Protein AF-A0AAW1RRJ4-F1 (afdb_monomer)

Foldseek 3Di:
DVVVVVLVVVLVVLVVVLVVLLCVLLCCLQVVLQVVQVVVCVVVVDCVSVVVSNVVSNVVSVVVSCVRSVPSVVVSVVSVVVVVVVD

Radius of gyration: 18.79 Å; Cα contacts (8 Å, |Δi|>4): 53; chains: 1; bounding box: 30×26×59 Å

Mean predicted aligned error: 9.96 Å

Sequence (87 aa):
MASKVAESDAVAKARADLEACVFKHSWLFCVGGVTLSVPLCIRIKSYLPLLALGAAGTLFDELNSFWNCAEQRQALLKLQAQEAGNK

Secondary structure (DSSP, 8-state):
-HHHHHHHHHHHHHHHHHHHHHHHHHHHHHHHHHHHHHHHHHHHTSSHHHHHHHHHHHHHHHHHHHHHTHHHHHHHHHHHHHHHHT-

Solvent-accessible surface area (backbone atoms only — not comparable to full-atom values): 4569 Å² total; per-residue (Å²): 112,70,68,61,52,58,49,50,51,50,53,52,49,40,49,51,53,38,50,53,49,35,51,67,53,32,48,55,36,45,54,48,29,46,63,60,19,51,63,50,22,67,74,68,73,40,65,62,50,41,55,52,34,41,53,52,18,48,52,52,22,52,52,52,30,53,64,74,40,41,66,47,50,51,54,41,51,53,54,51,52,52,60,65,74,72,113

Structure (mmCIF, N/CA/C/O backbone):
data_AF-A0AAW1RRJ4-F1
#
_entry.id   AF-A0AAW1RRJ4-F1
#
loop_
_atom_site.group_PDB
_atom_site.id
_atom_site.type_symbol
_atom_site.label_atom_id
_atom_site.label_alt_id
_atom_site.label_comp_id
_atom_site.label_asym_id
_atom_site.label_entity_id
_atom_site.label_seq_id
_atom_site.pdbx_PDB_ins_code
_atom_site.Cartn_x
_atom_site.Cartn_y
_atom_site.Cartn_z
_atom_site.occupancy
_atom_site.B_iso_or_equiv
_atom_site.auth_seq_id
_atom_site.auth_comp_id
_atom_site.auth_asym_id
_atom_site.auth_atom_id
_atom_site.pdbx_PDB_model_num
ATOM 1 N N . MET A 1 1 ? 0.384 8.573 -36.355 1.00 53.09 1 MET A N 1
ATOM 2 C CA . MET A 1 1 ? -0.791 8.222 -35.521 1.00 53.09 1 MET A CA 1
ATOM 3 C C . MET A 1 1 ? -0.646 6.846 -34.870 1.00 53.09 1 MET A C 1
ATOM 5 O O . MET A 1 1 ? -0.907 6.764 -33.683 1.00 53.09 1 MET A O 1
ATOM 9 N N . ALA A 1 2 ? -0.144 5.814 -35.566 1.00 59.72 2 ALA A N 1
ATOM 10 C CA . ALA A 1 2 ? 0.071 4.475 -34.989 1.00 59.72 2 ALA A CA 1
ATOM 11 C C . ALA A 1 2 ? 0.983 4.433 -33.738 1.00 59.72 2 ALA A C 1
ATOM 13 O O . ALA A 1 2 ? 0.654 3.740 -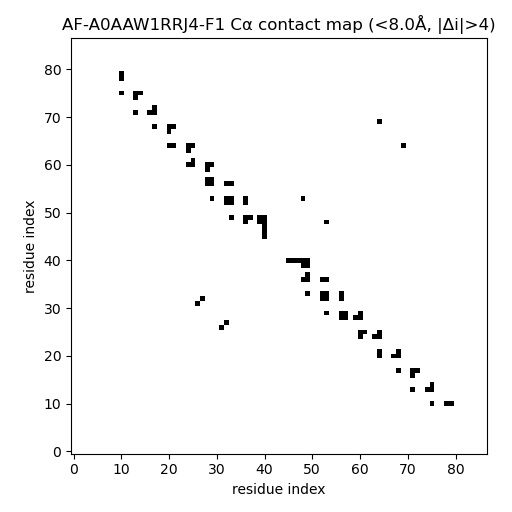32.782 1.00 59.72 2 ALA A O 1
ATOM 1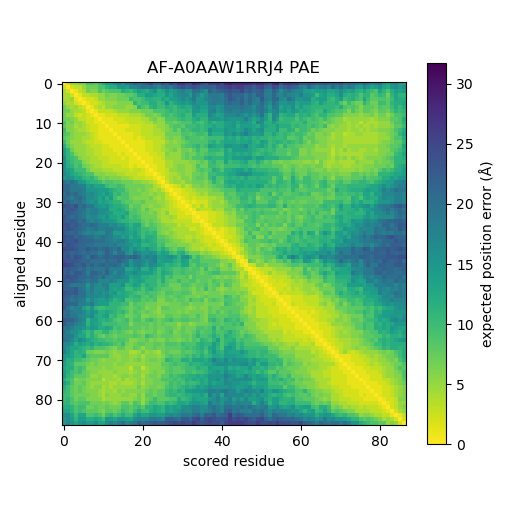4 N N . SER A 1 3 ? 2.067 5.221 -33.684 1.00 62.56 3 SER A N 1
ATOM 15 C CA . SER A 1 3 ? 2.955 5.245 -32.504 1.00 62.56 3 SER A CA 1
ATOM 16 C C . SER A 1 3 ? 2.298 5.805 -31.239 1.00 62.56 3 SER A C 1
ATOM 18 O O . SER A 1 3 ? 2.568 5.301 -30.161 1.00 62.56 3 SER A O 1
ATOM 20 N N . LYS A 1 4 ? 1.389 6.788 -31.354 1.00 64.50 4 LYS A N 1
ATOM 21 C CA . LYS A 1 4 ? 0.665 7.337 -30.189 1.00 64.50 4 LYS A CA 1
ATOM 22 C C . LYS A 1 4 ? -0.337 6.344 -29.602 1.00 64.50 4 LYS A C 1
ATOM 24 O O . LYS A 1 4 ? -0.561 6.353 -28.401 1.00 64.50 4 LYS A O 1
ATOM 29 N N . VAL A 1 5 ? -0.926 5.496 -30.447 1.00 70.38 5 VAL A N 1
ATOM 30 C CA . VAL A 1 5 ? -1.861 4.454 -30.000 1.00 70.38 5 VAL A CA 1
ATOM 31 C C . VAL A 1 5 ? -1.103 3.381 -29.218 1.00 70.38 5 VAL A C 1
ATOM 33 O O . VAL A 1 5 ? -1.454 3.119 -28.077 1.00 70.38 5 VAL A O 1
ATOM 36 N N . ALA A 1 6 ? 0.011 2.878 -29.762 1.00 71.69 6 ALA A N 1
ATOM 37 C CA . ALA A 1 6 ? 0.847 1.889 -29.076 1.00 71.69 6 ALA A CA 1
ATOM 38 C C . ALA A 1 6 ? 1.428 2.396 -27.737 1.00 71.69 6 ALA A C 1
ATOM 40 O O . ALA A 1 6 ? 1.578 1.620 -26.795 1.00 71.69 6 ALA A O 1
ATOM 41 N N . GLU A 1 7 ? 1.736 3.692 -27.640 1.00 70.00 7 GLU A N 1
ATOM 42 C CA . GLU A 1 7 ? 2.244 4.321 -26.414 1.00 70.00 7 GLU A CA 1
ATOM 43 C C . GLU A 1 7 ? 1.132 4.498 -25.360 1.00 70.00 7 GLU A C 1
ATOM 45 O O . GLU A 1 7 ? 1.320 4.124 -24.202 1.00 70.00 7 GLU A O 1
ATOM 50 N N . SER A 1 8 ? -0.074 4.919 -25.767 1.00 73.75 8 SER A N 1
ATOM 51 C CA . SER A 1 8 ? -1.253 4.942 -24.883 1.00 73.75 8 SER A CA 1
ATOM 52 C C . SER A 1 8 ? -1.672 3.548 -24.403 1.00 73.75 8 SER A C 1
ATOM 54 O O . SER A 1 8 ? -2.053 3.397 -23.241 1.00 73.75 8 SER A O 1
ATOM 56 N N . ASP A 1 9 ? -1.559 2.517 -25.245 1.00 79.75 9 ASP A N 1
ATOM 57 C CA . ASP A 1 9 ? -1.807 1.129 -24.842 1.00 79.75 9 ASP A CA 1
ATOM 58 C C . ASP A 1 9 ? -0.795 0.661 -23.783 1.00 79.75 9 ASP A C 1
ATOM 60 O O . ASP A 1 9 ? -1.167 -0.033 -22.835 1.00 79.75 9 ASP A O 1
ATOM 64 N N . ALA A 1 10 ? 0.474 1.073 -23.891 1.00 78.62 10 ALA A N 1
ATOM 65 C CA . ALA A 1 10 ? 1.507 0.755 -22.906 1.00 78.62 10 ALA A CA 1
ATOM 66 C C . ALA A 1 10 ? 1.248 1.435 -21.550 1.00 78.62 10 ALA A C 1
ATOM 68 O O . ALA A 1 10 ? 1.377 0.791 -20.506 1.00 78.62 10 ALA A O 1
ATOM 69 N N . VAL A 1 11 ? 0.817 2.702 -21.551 1.00 78.50 11 VAL A N 1
ATOM 70 C CA . VAL A 1 11 ? 0.424 3.421 -20.327 1.00 78.50 11 VAL A CA 1
ATOM 71 C C . VAL A 1 11 ? -0.817 2.792 -19.694 1.00 78.50 11 VAL A C 1
ATOM 73 O O . VAL A 1 11 ? -0.848 2.589 -18.479 1.00 78.50 11 VAL A O 1
ATOM 76 N N . ALA A 1 12 ? -1.821 2.425 -20.496 1.00 82.00 12 ALA A N 1
ATOM 77 C CA . ALA A 1 12 ? -3.017 1.739 -20.010 1.00 82.00 12 ALA A CA 1
ATOM 78 C C . ALA A 1 12 ? -2.674 0.389 -19.359 1.00 82.00 12 ALA A C 1
ATOM 80 O O . ALA A 1 12 ? -3.186 0.074 -18.284 1.00 82.00 12 ALA A O 1
ATOM 81 N N . LYS A 1 13 ? -1.752 -0.373 -19.959 1.00 82.88 13 LYS A N 1
ATOM 82 C CA . LYS A 1 13 ? -1.273 -1.650 -19.413 1.00 82.88 13 LYS A CA 1
ATOM 83 C C . LYS A 1 13 ? -0.508 -1.467 -18.104 1.00 82.88 13 LYS A C 1
ATOM 85 O O . LYS A 1 13 ? -0.822 -2.137 -17.128 1.00 82.88 13 LYS A O 1
ATOM 90 N N . ALA A 1 14 ? 0.418 -0.507 -18.053 1.00 79.44 14 ALA A N 1
ATOM 91 C CA . ALA A 1 14 ? 1.157 -0.179 -16.834 1.00 79.44 14 ALA A CA 1
ATOM 92 C C . ALA A 1 14 ? 0.223 0.269 -15.697 1.00 79.44 14 ALA A C 1
ATOM 94 O O . ALA A 1 14 ? 0.460 -0.041 -14.530 1.00 79.44 14 ALA A O 1
ATOM 95 N N . ARG A 1 15 ? -0.866 0.973 -16.032 1.00 80.94 15 ARG A N 1
ATOM 96 C CA . ARG A 1 15 ? -1.890 1.387 -15.068 1.00 80.94 15 ARG A CA 1
ATOM 97 C C . ARG A 1 15 ? -2.692 0.203 -14.539 1.00 80.94 15 ARG A C 1
ATOM 99 O O . ARG A 1 15 ? -2.898 0.129 -13.334 1.00 80.94 15 ARG A O 1
ATOM 106 N N . ALA A 1 16 ? -3.071 -0.729 -15.410 1.00 82.62 16 ALA A N 1
ATOM 107 C CA . ALA A 1 16 ? -3.750 -1.959 -15.013 1.00 82.62 16 ALA A CA 1
ATOM 108 C C . ALA A 1 16 ? -2.860 -2.855 -14.130 1.00 82.62 16 ALA A C 1
ATOM 110 O O . ALA A 1 16 ? -3.344 -3.408 -13.146 1.00 82.62 16 ALA A O 1
ATOM 111 N N . ASP A 1 17 ? -1.559 -2.956 -14.425 1.00 79.88 17 ASP A N 1
ATOM 112 C CA . ASP A 1 17 ? -0.595 -3.689 -13.589 1.00 79.88 17 ASP A CA 1
ATOM 113 C C . ASP A 1 17 ? -0.412 -3.042 -12.210 1.00 79.88 17 ASP A C 1
ATOM 115 O O . ASP A 1 17 ? -0.374 -3.735 -11.189 1.00 79.88 17 ASP A O 1
ATOM 119 N N . LEU A 1 18 ? -0.347 -1.706 -12.157 1.00 77.62 18 LEU A N 1
ATOM 120 C CA . LEU A 1 18 ? -0.315 -0.971 -10.894 1.00 77.62 18 LEU A CA 1
ATOM 121 C C . LEU A 1 18 ? -1.591 -1.234 -10.085 1.00 77.62 18 LEU A C 1
ATOM 123 O O . LEU A 1 18 ? -1.514 -1.548 -8.902 1.00 77.62 18 LEU A O 1
ATOM 127 N N . GLU A 1 19 ? -2.757 -1.141 -10.721 1.00 79.88 19 GLU A N 1
ATOM 128 C CA . GLU A 1 19 ? -4.051 -1.347 -10.075 1.00 79.88 19 GLU A CA 1
A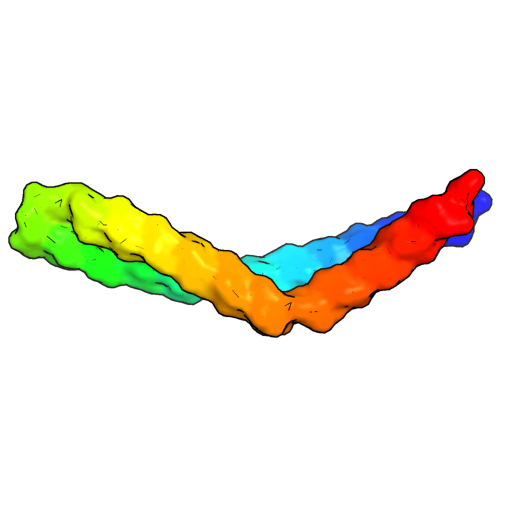TOM 129 C C . GLU A 1 19 ? -4.196 -2.782 -9.555 1.00 79.88 19 GLU A C 1
ATOM 131 O O . GLU A 1 19 ? -4.590 -2.979 -8.409 1.00 79.88 19 GLU A O 1
ATOM 136 N N . ALA A 1 20 ? -3.766 -3.785 -10.326 1.00 80.25 20 ALA A N 1
ATOM 137 C CA . ALA A 1 20 ? -3.749 -5.183 -9.899 1.00 80.25 20 ALA A CA 1
ATOM 138 C C . ALA A 1 20 ? -2.789 -5.437 -8.720 1.00 80.25 20 ALA A C 1
ATOM 140 O O . ALA A 1 20 ? -3.113 -6.218 -7.819 1.00 80.25 20 ALA A O 1
ATOM 141 N N . CYS A 1 21 ? -1.625 -4.778 -8.708 1.00 78.50 21 CYS A N 1
ATOM 142 C CA . CYS A 1 21 ? -0.672 -4.833 -7.598 1.00 78.50 21 CYS A CA 1
ATOM 143 C C . CYS A 1 21 ? -1.276 -4.234 -6.321 1.00 78.50 21 CYS A C 1
ATOM 145 O O . CYS A 1 21 ? -1.260 -4.879 -5.269 1.00 78.50 21 CYS A O 1
ATOM 147 N N . VAL A 1 22 ? -1.878 -3.043 -6.433 1.00 76.44 22 VAL A N 1
ATOM 148 C CA . VAL A 1 22 ? -2.546 -2.372 -5.313 1.00 76.44 22 VAL A CA 1
ATOM 149 C C . VAL A 1 22 ? -3.680 -3.238 -4.788 1.00 76.44 22 VAL A C 1
ATOM 151 O O . VAL A 1 22 ? -3.713 -3.531 -3.601 1.00 76.44 22 VAL A O 1
ATOM 154 N N . PHE A 1 23 ? -4.558 -3.744 -5.654 1.00 74.88 23 PHE A N 1
ATOM 155 C CA . PHE A 1 23 ? -5.720 -4.531 -5.235 1.00 74.88 23 PHE A CA 1
ATOM 156 C C . PHE A 1 23 ? -5.334 -5.816 -4.488 1.00 74.88 23 PHE A C 1
ATOM 158 O O . PHE A 1 23 ? -5.964 -6.175 -3.492 1.00 74.88 23 PHE A O 1
ATOM 165 N N . LYS A 1 24 ? -4.268 -6.498 -4.932 1.00 75.75 24 LYS A N 1
ATOM 166 C CA . LYS A 1 24 ? -3.751 -7.704 -4.264 1.00 75.75 24 LYS A CA 1
ATOM 167 C C . LYS A 1 24 ? -3.252 -7.430 -2.850 1.00 75.75 24 LYS A C 1
ATOM 169 O O . LYS A 1 24 ? -3.481 -8.251 -1.963 1.00 75.75 24 LYS A O 1
ATOM 174 N N . HIS A 1 25 ? -2.562 -6.312 -2.643 1.00 70.62 25 HIS A N 1
ATOM 175 C CA . HIS A 1 25 ? -2.039 -5.949 -1.326 1.00 70.62 25 HIS A CA 1
ATOM 176 C C . HIS A 1 25 ? -3.079 -5.244 -0.450 1.00 70.62 25 HIS A C 1
ATOM 178 O O . HIS A 1 25 ? -3.019 -5.386 0.772 1.00 70.62 25 HIS A O 1
ATOM 184 N N . SER A 1 26 ? -4.048 -4.578 -1.080 1.00 65.19 26 SER A N 1
ATOM 185 C CA . SER A 1 26 ? -5.062 -3.749 -0.436 1.00 65.19 26 SER A CA 1
ATOM 186 C C . SER A 1 26 ? -6.189 -4.558 0.230 1.00 65.19 26 SER A C 1
ATOM 188 O O . SER A 1 26 ? -6.747 -4.261 1.290 1.00 65.19 26 SER A O 1
ATOM 190 N N . TRP A 1 27 ? -6.539 -5.680 -0.394 1.00 68.69 27 TRP A N 1
ATOM 191 C CA . TRP A 1 27 ? -7.635 -6.515 0.083 1.00 68.69 27 TRP A CA 1
ATOM 192 C C . TRP A 1 27 ? -7.399 -7.058 1.504 1.00 68.69 27 TRP A C 1
ATOM 194 O O . TRP A 1 27 ? -8.322 -7.108 2.319 1.00 68.69 27 TRP A O 1
ATOM 204 N N . LEU A 1 28 ? -6.166 -7.459 1.825 1.00 69.62 28 LEU A N 1
ATOM 205 C CA . LEU A 1 28 ? -5.857 -8.151 3.080 1.00 69.62 28 LEU A CA 1
ATOM 206 C C . LEU A 1 28 ? -6.027 -7.260 4.312 1.00 69.62 28 LEU A C 1
ATOM 208 O O . LEU A 1 28 ? -6.579 -7.721 5.312 1.00 69.62 28 LEU A O 1
ATOM 212 N N . PHE A 1 29 ? -5.586 -6.002 4.254 1.00 69.69 29 PHE A N 1
ATOM 213 C CA . PHE A 1 29 ? -5.654 -5.107 5.409 1.00 69.69 29 PHE A CA 1
ATOM 214 C C . PHE A 1 29 ? -7.024 -4.447 5.542 1.00 69.69 29 PHE A C 1
ATOM 216 O O . PHE A 1 29 ? -7.546 -4.390 6.656 1.00 69.69 29 PHE A O 1
ATOM 223 N N . CYS A 1 30 ?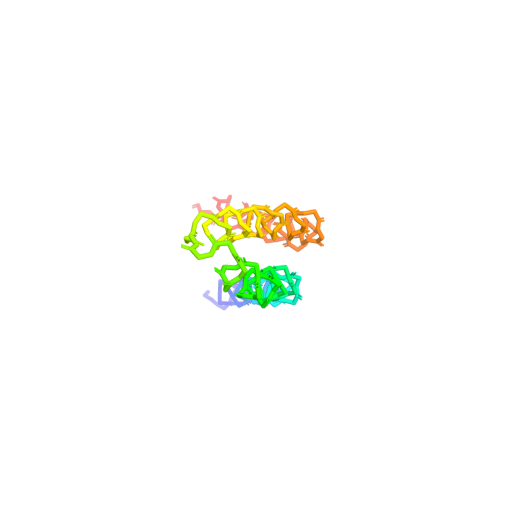 -7.661 -4.048 4.437 1.00 67.69 30 CYS A N 1
ATOM 224 C CA . CYS A 1 30 ? -9.025 -3.520 4.487 1.00 67.69 30 CYS A CA 1
ATOM 225 C C . CYS A 1 30 ? -10.042 -4.577 4.946 1.00 67.69 30 CYS A C 1
ATOM 227 O O . CYS A 1 30 ? -10.784 -4.354 5.905 1.00 67.69 30 CYS A O 1
ATOM 229 N N . VAL A 1 31 ? -10.067 -5.759 4.321 1.00 73.38 31 VAL A N 1
ATOM 230 C CA . VAL A 1 31 ? -11.047 -6.803 4.673 1.00 73.38 31 VAL A CA 1
ATOM 231 C C . VAL A 1 31 ? -10.690 -7.474 5.993 1.00 73.38 31 VAL A C 1
ATOM 233 O O . VAL A 1 31 ? -11.576 -7.735 6.812 1.00 73.38 31 VAL A O 1
ATOM 236 N N . GLY A 1 32 ? -9.400 -7.703 6.247 1.00 74.38 32 GLY A N 1
ATOM 237 C CA . GLY A 1 32 ? -8.921 -8.229 7.523 1.00 74.38 32 GLY A CA 1
ATOM 238 C C . GLY A 1 32 ? -9.247 -7.294 8.686 1.00 74.38 32 GLY A C 1
ATOM 239 O O . GLY A 1 32 ? -9.817 -7.739 9.682 1.00 74.38 32 GLY A O 1
ATOM 240 N N . GLY A 1 33 ? -8.972 -5.994 8.543 1.00 70.94 33 GLY A N 1
ATOM 241 C CA . GLY A 1 33 ? -9.247 -4.984 9.565 1.00 70.94 33 GLY A CA 1
ATOM 242 C C . GLY A 1 33 ? -10.735 -4.861 9.889 1.00 70.94 33 GLY A C 1
ATOM 243 O O . GLY A 1 33 ? -11.113 -4.876 11.062 1.00 70.94 33 GLY A O 1
ATOM 244 N N . VAL A 1 34 ? -11.601 -4.844 8.868 1.00 72.69 34 VAL A N 1
ATOM 245 C CA . VAL A 1 34 ? -13.058 -4.810 9.069 1.00 72.69 34 VAL A CA 1
ATOM 246 C C . VAL A 1 34 ? -13.536 -6.085 9.765 1.00 72.69 34 VAL A C 1
ATOM 248 O O . VAL A 1 34 ? -14.228 -5.999 10.779 1.00 72.69 34 VAL A O 1
ATOM 251 N N . THR A 1 35 ? -13.105 -7.262 9.308 1.00 78.38 35 THR A N 1
ATOM 252 C CA . THR A 1 35 ? -13.506 -8.552 9.897 1.00 78.38 35 THR A CA 1
ATOM 253 C C . THR A 1 35 ? -13.106 -8.662 11.370 1.00 78.38 35 THR A C 1
ATOM 255 O O . THR A 1 35 ? -13.879 -9.166 12.182 1.00 78.38 35 THR A O 1
ATOM 258 N N . LEU A 1 36 ? -11.930 -8.147 11.739 1.00 75.00 36 LEU A N 1
ATOM 259 C CA . LEU A 1 36 ? -11.425 -8.165 13.115 1.00 75.00 36 LEU A CA 1
ATOM 260 C C . LEU A 1 36 ? -12.085 -7.085 13.990 1.00 75.00 36 LEU A C 1
ATOM 262 O O . LEU A 1 36 ? -12.255 -7.271 15.196 1.00 75.00 36 LEU A O 1
ATOM 266 N N . SER A 1 37 ? -12.531 -5.984 13.381 1.00 69.81 37 SER A N 1
ATOM 267 C CA . SER A 1 37 ? -13.242 -4.907 14.072 1.00 69.81 37 SER A CA 1
ATOM 268 C C . SER A 1 37 ? -14.683 -5.272 14.454 1.00 69.81 37 SER A C 1
ATOM 270 O O . SER A 1 37 ? -15.151 -4.840 15.506 1.00 69.81 37 SER A O 1
ATOM 272 N N . VAL A 1 38 ? -15.373 -6.117 13.677 1.00 74.50 38 VAL A N 1
ATOM 273 C CA . VAL A 1 38 ? -16.754 -6.568 13.954 1.00 74.50 38 VAL A CA 1
ATOM 274 C C . VAL A 1 38 ? -16.911 -7.220 15.343 1.00 74.50 38 VAL A C 1
ATOM 276 O O . VAL A 1 38 ? -17.744 -6.743 16.122 1.00 74.50 38 VAL A O 1
ATOM 279 N N . PRO A 1 39 ? -16.126 -8.246 15.739 1.00 76.50 39 PRO A N 1
ATOM 280 C CA . PRO A 1 39 ? -16.242 -8.844 17.072 1.00 76.50 39 PRO A CA 1
ATOM 281 C C . PRO A 1 39 ? -15.837 -7.877 18.197 1.00 76.50 39 PRO A C 1
ATOM 283 O O . PRO A 1 39 ? -16.402 -7.931 19.292 1.00 76.50 39 PRO A O 1
ATOM 286 N N . LEU A 1 40 ? -14.908 -6.952 17.932 1.00 70.12 40 LEU A N 1
ATOM 287 C CA . LEU A 1 40 ? -14.518 -5.890 18.867 1.00 70.12 40 LEU A CA 1
ATOM 288 C C . LEU A 1 40 ? -15.658 -4.890 19.111 1.00 70.12 40 LEU A C 1
ATOM 290 O O . LEU A 1 40 ? -15.915 -4.521 20.258 1.00 70.12 40 LEU A O 1
ATOM 294 N N . CYS A 1 41 ? -16.392 -4.513 18.063 1.00 66.81 41 CYS A N 1
ATOM 295 C CA . CYS A 1 41 ? -17.561 -3.640 18.170 1.00 66.81 41 CYS A CA 1
ATOM 296 C C . CYS A 1 41 ? -18.687 -4.284 18.980 1.00 66.81 41 CYS A C 1
ATOM 298 O O . CYS A 1 41 ? -19.310 -3.612 19.800 1.00 66.81 41 CYS A O 1
ATOM 300 N N . ILE A 1 42 ? -18.913 -5.592 18.808 1.00 75.19 42 ILE A N 1
ATOM 301 C CA . ILE A 1 42 ? -19.922 -6.342 19.572 1.00 75.19 42 ILE A CA 1
ATOM 302 C C . ILE A 1 42 ? -19.560 -6.380 21.064 1.00 75.19 42 ILE A C 1
ATOM 304 O O . ILE A 1 42 ? -20.436 -6.196 21.909 1.00 75.19 42 ILE A O 1
ATOM 308 N N . ARG A 1 43 ? -18.275 -6.568 21.408 1.00 75.12 43 ARG A N 1
ATOM 309 C CA . ARG A 1 43 ? -17.825 -6.608 22.810 1.00 75.12 43 ARG A CA 1
ATOM 310 C C . ARG A 1 43 ? -17.860 -5.254 23.510 1.00 75.12 43 ARG A C 1
ATOM 312 O O . ARG A 1 43 ? -18.233 -5.193 24.675 1.00 75.12 43 ARG A O 1
ATOM 319 N N . ILE A 1 44 ? -17.439 -4.194 22.824 1.00 75.62 44 ILE A N 1
ATOM 320 C CA . ILE A 1 44 ? -17.300 -2.852 23.415 1.00 75.62 44 ILE A CA 1
ATOM 321 C C . ILE A 1 44 ? -18.616 -2.061 23.288 1.00 75.62 44 ILE A C 1
ATOM 323 O O . ILE A 1 44 ? -18.802 -1.051 23.962 1.00 75.62 44 ILE A O 1
ATOM 327 N N . LYS A 1 45 ? -19.557 -2.536 22.453 1.00 76.00 45 LYS A N 1
ATOM 328 C CA . LYS A 1 45 ? -20.859 -1.903 22.178 1.00 76.00 45 LYS A CA 1
ATOM 329 C C . LYS A 1 45 ? -20.709 -0.440 21.746 1.00 76.00 45 LYS A C 1
ATOM 331 O O . LYS A 1 45 ? -21.527 0.416 22.067 1.00 76.00 45 LYS A O 1
ATOM 336 N N . SER A 1 46 ? -19.622 -0.167 21.030 1.00 73.94 46 SER A N 1
ATOM 337 C CA . SER A 1 46 ? -19.228 1.149 20.545 1.00 73.94 46 SER A CA 1
ATOM 338 C C . SER A 1 46 ? -18.681 1.016 19.128 1.00 73.94 46 SER A C 1
ATOM 340 O O . SER A 1 46 ? -18.029 0.024 18.804 1.00 73.94 46 SER A O 1
ATOM 342 N N . TYR A 1 47 ? -18.944 2.018 18.291 1.00 68.50 47 TYR A N 1
ATOM 343 C CA . TYR A 1 47 ? -18.513 2.066 16.887 1.00 68.50 47 TYR A CA 1
ATOM 344 C C . TYR A 1 47 ? -17.087 2.611 16.708 1.00 68.50 47 TYR A C 1
ATOM 346 O O . TYR A 1 47 ? -16.505 2.496 15.632 1.00 68.50 47 TYR A O 1
ATOM 354 N N . LEU A 1 48 ? -16.506 3.173 17.772 1.00 74.75 48 LEU A N 1
ATOM 355 C CA . LEU A 1 48 ? -15.120 3.648 17.830 1.00 74.75 48 LEU A CA 1
ATOM 356 C C . LEU A 1 48 ? -14.082 2.634 17.316 1.00 74.75 48 LEU A C 1
ATOM 358 O O . LEU A 1 48 ? -13.266 3.023 16.485 1.00 74.75 48 LEU A O 1
ATOM 362 N N . PRO A 1 49 ? -14.094 1.352 17.735 1.00 67.94 49 PRO A N 1
ATOM 363 C CA . PRO A 1 49 ? -13.166 0.355 17.203 1.00 67.94 49 PRO A CA 1
ATOM 364 C C . PRO A 1 49 ? -13.325 0.112 15.698 1.00 67.94 49 PRO A C 1
ATOM 366 O O . PRO A 1 49 ? -12.325 -0.146 15.040 1.00 67.94 49 PRO A O 1
ATOM 369 N N . LEU A 1 50 ? -14.534 0.239 15.139 1.00 73.00 50 LEU A N 1
ATOM 370 C CA . LEU A 1 50 ? -14.770 0.107 13.696 1.00 73.00 50 LEU A CA 1
ATOM 371 C C . LEU A 1 50 ? -14.132 1.267 12.928 1.00 73.00 50 LEU A C 1
ATOM 373 O O . LEU A 1 50 ? -13.441 1.050 11.939 1.00 73.00 50 LEU A O 1
ATOM 377 N N . LEU A 1 51 ? -14.310 2.493 13.425 1.00 74.19 51 LEU A N 1
ATOM 378 C CA . LEU A 1 51 ? -13.702 3.690 12.844 1.00 74.19 51 LEU A CA 1
ATOM 379 C C . LEU A 1 51 ? -12.176 3.677 12.976 1.00 74.19 51 LEU A C 1
ATOM 381 O O . LEU A 1 51 ? -11.480 3.975 12.012 1.00 74.19 51 LEU A O 1
ATOM 385 N N . ALA A 1 52 ? -11.651 3.296 14.142 1.00 77.06 52 ALA A N 1
ATOM 386 C CA . ALA A 1 52 ? -10.215 3.269 14.396 1.00 77.06 52 ALA A CA 1
ATOM 387 C C . ALA A 1 52 ? -9.506 2.177 13.582 1.00 77.06 52 ALA A C 1
ATOM 389 O O . ALA A 1 52 ? -8.511 2.467 12.926 1.00 77.06 52 ALA A O 1
ATOM 390 N N . LEU A 1 53 ? -10.020 0.941 13.581 1.00 75.88 53 LEU A N 1
ATOM 391 C CA . LEU A 1 53 ? -9.433 -0.157 12.803 1.00 75.88 53 LEU A CA 1
ATOM 392 C C . LEU A 1 53 ? -9.686 -0.008 11.306 1.00 75.88 53 LEU A C 1
ATOM 394 O O . LEU A 1 53 ? -8.826 -0.391 10.523 1.00 75.88 53 LEU A O 1
ATOM 398 N N . GLY A 1 54 ? -10.820 0.569 10.905 1.00 74.50 54 GLY A N 1
ATOM 399 C CA . GLY A 1 54 ? -11.090 0.907 9.512 1.00 74.50 54 GLY A CA 1
ATOM 400 C C . GLY A 1 54 ? -10.103 1.949 8.990 1.00 74.50 54 GLY A C 1
ATOM 401 O O . GLY A 1 54 ? -9.416 1.687 8.009 1.00 74.50 54 GLY A O 1
ATOM 402 N N . ALA A 1 55 ? -9.963 3.084 9.687 1.00 77.56 55 ALA A N 1
ATOM 403 C CA . ALA A 1 55 ? -9.050 4.158 9.293 1.00 77.56 55 ALA A CA 1
ATOM 404 C C . ALA A 1 55 ? -7.574 3.734 9.365 1.00 77.56 55 ALA A C 1
ATOM 406 O O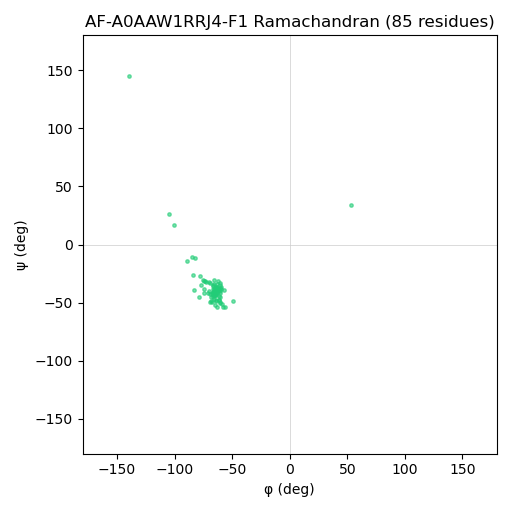 . ALA A 1 55 ? -6.798 4.015 8.450 1.00 77.56 55 ALA A O 1
ATOM 407 N N . ALA A 1 56 ? -7.179 3.031 10.432 1.00 81.06 56 ALA A N 1
ATOM 408 C CA . ALA A 1 56 ? -5.827 2.494 10.558 1.00 81.06 56 ALA A CA 1
ATOM 409 C C . ALA A 1 56 ? -5.551 1.425 9.496 1.00 81.06 56 ALA A C 1
ATOM 411 O O . ALA A 1 56 ? -4.465 1.414 8.926 1.00 81.06 56 ALA A O 1
ATOM 412 N N . GLY A 1 57 ? -6.540 0.575 9.201 1.00 77.62 57 GLY A N 1
ATOM 413 C CA . GLY A 1 57 ? -6.488 -0.427 8.144 1.00 77.62 57 GLY A CA 1
ATOM 414 C C . GLY A 1 57 ? -6.218 0.215 6.794 1.00 77.62 57 GLY A C 1
ATOM 415 O O . GLY A 1 57 ? -5.222 -0.133 6.180 1.00 77.62 57 GLY A O 1
ATOM 416 N N . THR A 1 58 ? -7.010 1.215 6.391 1.00 76.38 58 THR A N 1
ATOM 417 C CA . THR A 1 58 ? -6.804 1.956 5.133 1.00 76.38 58 THR A CA 1
ATOM 418 C C . THR A 1 58 ? -5.457 2.674 5.071 1.00 76.38 58 THR A C 1
ATOM 420 O O . THR A 1 58 ? -4.814 2.679 4.032 1.00 76.38 58 THR A O 1
ATOM 423 N N . LEU A 1 59 ? -4.975 3.241 6.182 1.00 80.88 59 LEU A N 1
ATOM 424 C CA . LEU A 1 59 ? -3.656 3.883 6.221 1.00 80.88 59 LEU A CA 1
ATOM 425 C C . LEU A 1 59 ? -2.520 2.875 6.031 1.00 80.88 59 LEU A C 1
ATOM 427 O O . LEU A 1 59 ? -1.588 3.124 5.267 1.00 80.88 59 LEU A O 1
ATOM 431 N N . PHE A 1 60 ? -2.595 1.734 6.718 1.00 78.88 60 PHE A N 1
ATOM 432 C CA . PHE A 1 60 ? -1.620 0.654 6.569 1.00 78.88 60 PHE A CA 1
ATOM 433 C C . PHE A 1 60 ? -1.648 0.057 5.168 1.00 78.88 60 PHE A C 1
ATOM 435 O O . PHE A 1 60 ? -0.605 -0.286 4.617 1.00 78.88 60 PHE A O 1
ATOM 442 N N . ASP A 1 61 ? -2.843 -0.036 4.603 1.00 73.88 61 ASP A N 1
ATOM 443 C CA . ASP A 1 61 ? -3.095 -0.488 3.251 1.00 73.88 61 ASP A CA 1
ATOM 444 C C . ASP A 1 61 ? -2.373 0.375 2.218 1.00 73.88 61 ASP A C 1
ATOM 446 O O . ASP A 1 61 ? -1.588 -0.115 1.404 1.00 73.88 61 ASP A O 1
ATOM 450 N N . GLU A 1 62 ? -2.564 1.687 2.338 1.00 72.31 62 GLU A N 1
ATOM 451 C CA . GLU A 1 62 ? -1.976 2.671 1.446 1.00 72.31 62 GLU A CA 1
ATOM 452 C C . GLU A 1 62 ? -0.453 2.679 1.573 1.00 72.31 62 GLU A C 1
ATOM 454 O O . GLU A 1 62 ? 0.239 2.648 0.560 1.00 72.31 62 GLU A O 1
ATOM 459 N N . LEU A 1 63 ? 0.078 2.623 2.801 1.00 78.81 63 LEU A N 1
ATOM 460 C CA . LEU A 1 63 ? 1.515 2.526 3.079 1.00 78.81 63 LEU A CA 1
ATOM 461 C C . LEU A 1 63 ? 2.131 1.259 2.481 1.00 78.81 63 LEU A C 1
ATOM 463 O O . LEU A 1 63 ? 3.135 1.332 1.772 1.00 78.81 63 LEU A O 1
ATOM 467 N N . ASN A 1 64 ? 1.529 0.100 2.735 1.00 76.06 64 ASN A N 1
ATOM 468 C CA . ASN A 1 64 ? 2.055 -1.176 2.269 1.00 76.06 64 ASN A CA 1
ATOM 469 C C . ASN A 1 64 ? 2.001 -1.272 0.739 1.00 76.06 64 ASN A C 1
ATOM 471 O O . ASN A 1 64 ? 2.943 -1.736 0.095 1.00 76.06 64 ASN A O 1
ATOM 475 N N . SER A 1 65 ? 0.927 -0.756 0.142 1.00 69.06 65 SER A N 1
ATOM 476 C CA . SER A 1 65 ? 0.794 -0.689 -1.305 1.00 69.06 65 SER A CA 1
ATOM 477 C C . SER A 1 65 ? 1.760 0.316 -1.938 1.00 69.06 65 SER A C 1
ATOM 479 O O . SER A 1 65 ? 2.246 0.079 -3.044 1.00 69.06 65 SER A O 1
ATOM 481 N N . PHE A 1 66 ? 2.084 1.415 -1.248 1.00 71.56 66 PHE A N 1
ATOM 482 C CA . PHE A 1 66 ? 3.073 2.391 -1.710 1.00 71.56 66 PHE A CA 1
ATOM 483 C C . PHE A 1 66 ? 4.476 1.787 -1.786 1.00 71.56 66 PHE A C 1
ATOM 485 O O . PHE A 1 66 ? 5.224 2.106 -2.708 1.00 71.56 66 PHE A O 1
ATOM 492 N N . TRP A 1 67 ? 4.829 0.933 -0.823 1.00 76.12 67 TRP A N 1
ATOM 493 C CA . TRP A 1 67 ? 6.147 0.304 -0.746 1.00 76.12 67 TRP A CA 1
ATOM 494 C C . TRP A 1 67 ? 6.263 -0.875 -1.715 1.00 76.12 67 TRP A C 1
ATOM 496 O O . TRP A 1 67 ? 7.237 -0.948 -2.460 1.00 76.12 67 TRP A O 1
ATOM 506 N N . ASN A 1 68 ? 5.254 -1.750 -1.775 1.00 75.69 68 ASN A N 1
ATOM 507 C CA . ASN A 1 68 ? 5.295 -2.933 -2.641 1.00 75.69 68 ASN A CA 1
ATOM 508 C C . ASN A 1 68 ? 5.068 -2.623 -4.123 1.00 75.69 68 ASN A C 1
ATOM 510 O O . A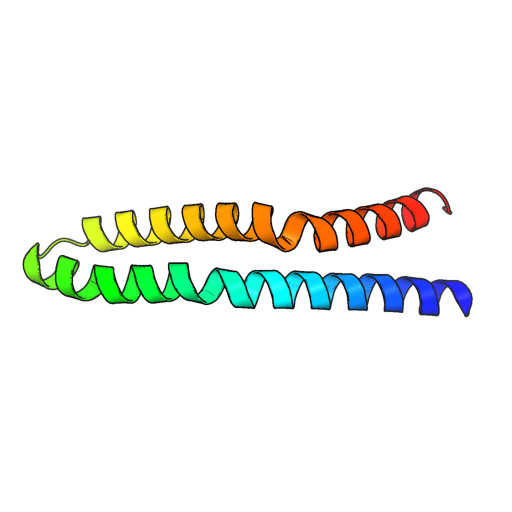SN A 1 68 ? 5.628 -3.320 -4.964 1.00 75.69 68 ASN A O 1
ATOM 514 N N . CYS A 1 69 ? 4.288 -1.588 -4.458 1.00 77.94 69 CYS A N 1
ATOM 515 C CA . CYS A 1 69 ? 4.029 -1.220 -5.853 1.00 77.94 69 CYS A CA 1
ATOM 516 C C . CYS A 1 69 ? 4.879 -0.027 -6.339 1.00 77.94 69 CYS A C 1
ATOM 518 O O . CYS A 1 69 ? 4.556 0.613 -7.345 1.00 77.94 69 CYS A O 1
ATOM 520 N N . ALA A 1 70 ? 5.961 0.312 -5.622 1.00 78.31 70 ALA A N 1
ATOM 521 C CA . ALA A 1 70 ? 6.838 1.436 -5.960 1.00 78.31 70 ALA A CA 1
ATOM 522 C C . ALA A 1 70 ? 7.477 1.281 -7.351 1.00 78.31 70 ALA A C 1
ATOM 524 O O . ALA A 1 70 ? 7.609 2.261 -8.087 1.00 78.31 70 ALA A O 1
ATOM 525 N N . GLU A 1 71 ? 7.828 0.051 -7.728 1.00 77.62 71 GLU A N 1
ATOM 526 C CA . GLU A 1 71 ? 8.473 -0.263 -9.003 1.00 77.62 71 GLU A CA 1
ATOM 527 C C . GLU A 1 71 ? 7.533 -0.017 -10.194 1.00 77.62 71 GLU A C 1
ATOM 529 O O . GLU A 1 71 ? 7.882 0.724 -11.118 1.00 77.62 71 GLU A O 1
ATOM 534 N N . GLN A 1 72 ? 6.300 -0.536 -10.140 1.00 78.12 72 GLN A N 1
ATOM 535 C CA . GLN A 1 72 ? 5.287 -0.317 -11.180 1.00 78.12 72 GLN A CA 1
ATOM 536 C C . GLN A 1 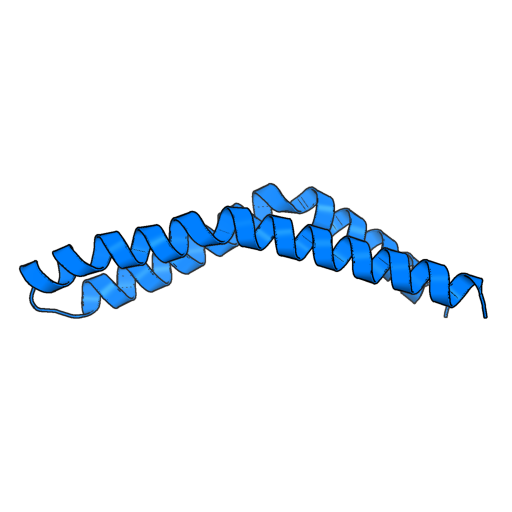72 ? 4.914 1.168 -11.280 1.00 78.12 72 GLN A C 1
ATOM 538 O O . GLN A 1 72 ? 4.676 1.690 -12.369 1.00 78.12 72 GLN A O 1
ATOM 543 N N . ARG A 1 73 ? 4.914 1.886 -10.151 1.00 75.50 73 ARG A N 1
ATOM 544 C CA . ARG A 1 73 ? 4.598 3.318 -10.123 1.00 75.50 73 ARG A CA 1
ATOM 545 C C . ARG A 1 73 ? 5.692 4.159 -10.770 1.00 75.50 73 ARG A C 1
ATOM 547 O O . ARG A 1 73 ? 5.388 5.089 -11.513 1.00 75.50 73 ARG A O 1
ATOM 554 N N . GLN A 1 74 ? 6.957 3.814 -10.536 1.00 79.62 74 GLN A N 1
ATOM 555 C CA . GLN A 1 74 ? 8.081 4.439 -11.230 1.00 79.62 74 GLN A CA 1
ATOM 556 C C . GLN A 1 74 ? 8.078 4.122 -12.727 1.00 79.62 74 GLN A C 1
ATOM 558 O O . GLN A 1 74 ? 8.385 5.006 -13.524 1.00 79.62 74 GLN A O 1
ATOM 563 N N . ALA A 1 75 ? 7.722 2.896 -13.122 1.00 79.12 75 ALA A N 1
ATOM 564 C CA . ALA A 1 75 ? 7.583 2.535 -14.531 1.00 79.12 75 ALA A CA 1
ATOM 565 C C . ALA A 1 75 ? 6.514 3.395 -15.224 1.00 79.12 75 ALA A C 1
ATOM 567 O O . ALA A 1 75 ? 6.772 3.965 -16.283 1.00 79.12 75 ALA A O 1
ATOM 568 N N . LEU A 1 76 ? 5.359 3.584 -14.582 1.00 79.88 76 LEU A N 1
ATOM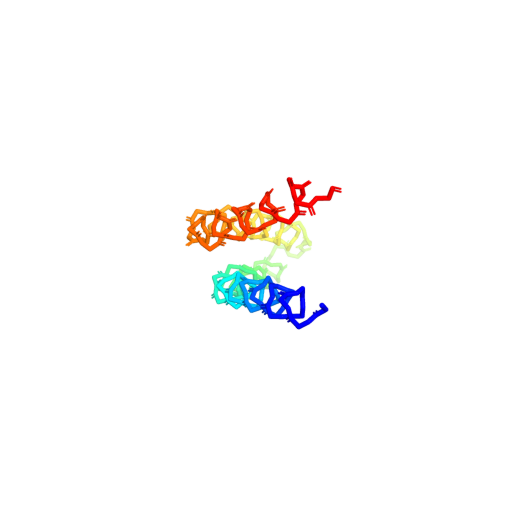 569 C CA . LEU A 1 76 ? 4.272 4.413 -15.103 1.00 79.88 76 LEU A CA 1
ATOM 570 C C . LEU A 1 76 ? 4.664 5.898 -15.187 1.00 79.88 76 LEU A C 1
ATOM 572 O O . LEU A 1 76 ? 4.431 6.539 -16.209 1.00 79.88 76 LEU A O 1
ATOM 576 N N . LEU A 1 77 ? 5.328 6.433 -14.157 1.00 82.12 77 LEU A N 1
ATOM 577 C CA . LEU A 1 77 ? 5.818 7.818 -14.151 1.00 82.12 77 LEU A CA 1
ATOM 578 C C . LEU A 1 77 ? 6.850 8.082 -15.253 1.00 82.12 77 LEU A C 1
ATOM 580 O O . LEU A 1 77 ? 6.830 9.149 -15.860 1.00 82.12 77 LEU A O 1
ATOM 584 N N . LYS A 1 78 ? 7.737 7.119 -15.537 1.00 83.06 78 LYS A N 1
ATOM 585 C CA . LYS A 1 78 ? 8.709 7.230 -16.636 1.00 83.06 78 LYS A CA 1
ATOM 586 C C . LYS A 1 78 ? 8.010 7.286 -17.995 1.00 83.06 78 LYS A C 1
ATOM 588 O O . LYS A 1 78 ? 8.374 8.126 -18.811 1.00 83.06 78 LYS A O 1
ATOM 593 N N . LEU A 1 79 ? 6.993 6.448 -18.209 1.00 80.25 79 LEU A N 1
ATOM 594 C CA . LEU A 1 79 ? 6.197 6.451 -19.442 1.00 80.25 79 LEU A CA 1
ATOM 595 C C . LEU A 1 79 ? 5.419 7.770 -19.606 1.00 80.25 79 LEU A C 1
ATOM 597 O O . LEU A 1 79 ? 5.462 8.384 -20.665 1.00 80.25 79 LEU A O 1
ATOM 601 N N . GLN A 1 80 ? 4.799 8.277 -18.537 1.00 80.81 80 GLN A N 1
ATOM 602 C CA . GLN A 1 80 ? 4.097 9.567 -18.565 1.00 80.81 80 GLN A CA 1
ATOM 603 C C . GLN A 1 80 ? 5.033 10.767 -18.766 1.00 80.81 80 GLN A C 1
ATOM 605 O O . GLN A 1 80 ? 4.667 11.735 -19.430 1.00 80.81 80 GLN A O 1
ATOM 610 N N . ALA A 1 81 ? 6.246 10.725 -18.209 1.00 80.25 81 ALA A N 1
ATOM 611 C CA . ALA A 1 81 ? 7.248 11.766 -18.428 1.00 80.25 81 ALA A CA 1
ATOM 612 C C . ALA A 1 81 ? 7.725 11.799 -19.891 1.00 80.25 81 ALA A C 1
ATOM 614 O O . ALA A 1 81 ? 7.963 12.880 -20.431 1.00 80.25 81 ALA A O 1
ATOM 615 N N . GLN A 1 82 ? 7.816 10.636 -20.544 1.00 76.94 82 GLN A N 1
ATOM 616 C CA . GLN A 1 82 ? 8.100 10.543 -21.978 1.00 76.94 82 GLN A CA 1
ATOM 617 C C . GLN A 1 82 ? 6.954 11.116 -22.823 1.00 76.94 82 GLN A C 1
ATOM 619 O O . GLN A 1 82 ? 7.218 11.877 -23.753 1.00 76.94 82 GLN A O 1
ATOM 624 N N . GLU A 1 83 ? 5.694 10.859 -22.453 1.00 71.94 83 GLU A N 1
ATOM 625 C CA . GLU A 1 83 ? 4.532 11.468 -23.120 1.00 71.94 83 GLU A CA 1
ATOM 626 C C . GLU A 1 83 ? 4.482 12.998 -22.949 1.00 71.94 83 GLU A C 1
ATOM 628 O O . GLU A 1 83 ? 4.098 13.719 -23.871 1.00 71.94 83 GLU A O 1
ATOM 633 N N . ALA A 1 84 ? 4.864 13.514 -21.775 1.00 69.62 84 ALA A N 1
ATOM 634 C CA . ALA A 1 84 ? 4.841 14.946 -21.479 1.00 69.62 84 ALA A CA 1
ATOM 635 C C . ALA A 1 84 ? 5.971 15.731 -22.169 1.00 69.62 84 ALA A C 1
ATOM 637 O O . ALA A 1 84 ? 5.772 16.895 -22.508 1.00 69.62 84 ALA A O 1
ATOM 638 N N . GLY A 1 85 ? 7.134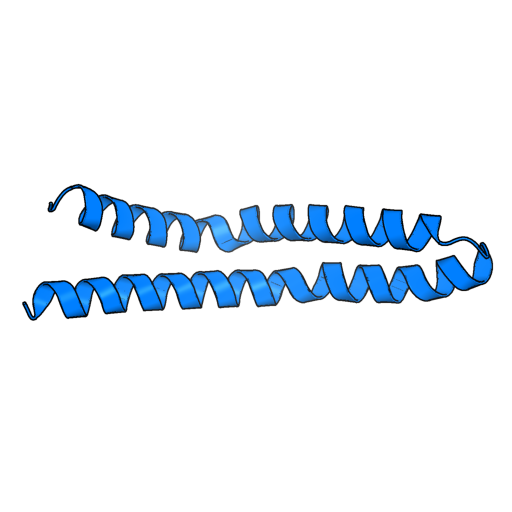 15.108 -22.385 1.00 63.00 85 GLY A N 1
ATOM 639 C CA . GLY A 1 85 ? 8.269 15.709 -23.098 1.00 63.00 85 GLY A CA 1
ATOM 640 C C . GLY A 1 85 ? 8.178 15.636 -24.628 1.00 63.00 85 GLY A C 1
ATOM 641 O O . GLY A 1 85 ? 8.962 16.287 -25.310 1.00 63.00 85 GLY A O 1
ATOM 642 N N . ASN A 1 86 ? 7.238 14.853 -25.168 1.00 59.06 86 ASN A N 1
ATOM 643 C CA . ASN A 1 86 ? 7.006 14.657 -26.607 1.00 59.06 86 ASN A CA 1
ATOM 644 C C . ASN A 1 86 ? 5.754 15.414 -27.114 1.00 59.06 86 ASN A C 1
ATOM 646 O O . ASN A 1 86 ? 5.084 14.994 -28.065 1.00 59.06 86 ASN A O 1
ATOM 650 N N . LYS A 1 87 ? 5.393 16.504 -26.428 1.00 49.62 87 LYS A N 1
ATOM 651 C CA . LYS A 1 87 ? 4.379 17.482 -26.844 1.00 49.62 87 LYS A CA 1
ATOM 652 C C . LYS A 1 87 ? 5.054 18.772 -27.274 1.00 49.62 87 LYS A C 1
ATOM 654 O O . LYS A 1 87 ? 4.562 19.338 -28.273 1.00 49.62 87 LYS A O 1
#

Organism: NCBI:txid381761

pLDDT: mean 74.23, std 6.29, range [49.62, 83.06]